Protein AF-Q9CU12-F1 (afdb_monomer)

Radius of gyration: 12.89 Å; Cα contacts (8 Å, |Δi|>4): 28; chains: 1; bounding box: 31×19×36 Å

Organism: Mus musculus (NCBI:txid10090)

InterPro domains:
  IPR001356 Homeodomain [PF00046] (1-52)
  IPR001356 Homeodomain [PS50071] (1-53)
  IPR001356 Homeodomain [SM00389] (1-57)
  IPR001356 Homeodomain [cd00086] (1-54)
  IPR009057 Homedomain-like superfamily [SSF46689] (1-61)

Solvent-accessible surface area (backbone atoms only — not comparable to full-atom values): 4525 Å² total; per-residue (Å²): 137,83,52,75,68,55,49,52,53,52,50,53,48,39,74,78,41,78,75,68,51,73,67,56,38,44,54,49,14,60,76,70,74,49,54,44,64,60,49,51,50,48,52,52,52,51,50,49,44,57,74,74,34,98,77,64,94,60,79,75,74,63,75,80,81,77,84,77,88,78,134

Nearest PDB structures (foldseek):
  8pnc-assembly3_H  TM=9.535E-01  e=1.249E-03  Homo sapiens
  8pmc-assembly3_E  TM=9.567E-01  e=1.848E-03  Homo sapiens
  1p7i-assembly2_B  TM=9.477E-01  e=1.622E-03  Drosophila melanogaster
  9ant-assembly1_A  TM=9.590E-01  e=2.733E-03  Drosophila melanogaster
  5wc9-assembly2_E  TM=9.731E-01  e=1.491E-02  Homo sapiens

Sequence (71 aa):
RFTHSQLRDLERLFQENRFPSLRVRRDLARWMGVDESDVQEWFKMRRALFRRHSRLMMFCELPPITENNSP

Structure (mmCIF, N/CA/C/O backbone):
data_AF-Q9CU12-F1
#
_entry.id   AF-Q9CU12-F1
#
loop_
_atom_site.group_PDB
_atom_site.id
_atom_site.type_symbol
_atom_site.label_atom_id
_atom_site.label_alt_id
_atom_site.label_comp_id
_atom_site.label_asym_id
_atom_site.label_entity_id
_atom_site.label_seq_id
_atom_site.pdbx_PDB_ins_code
_atom_site.Cartn_x
_atom_site.Cartn_y
_atom_site.Cartn_z
_atom_site.occupancy
_atom_site.B_iso_or_equiv
_atom_site.auth_seq_id
_atom_site.auth_comp_id
_atom_site.auth_asym_id
_atom_site.auth_atom_id
_atom_site.pdbx_PDB_model_num
ATOM 1 N N . ARG A 1 1 ? -2.053 4.633 8.648 1.00 64.31 1 ARG A N 1
ATOM 2 C CA . ARG A 1 1 ? -0.750 4.059 9.115 1.00 64.31 1 ARG A CA 1
ATOM 3 C C . ARG A 1 1 ? -0.968 2.590 9.474 1.00 64.31 1 ARG A C 1
ATOM 5 O O . ARG A 1 1 ? -1.906 2.317 10.208 1.00 64.31 1 ARG A O 1
ATOM 12 N N . PHE A 1 2 ? -0.153 1.670 8.956 1.00 78.50 2 PHE A N 1
ATOM 13 C CA . PHE A 1 2 ? -0.371 0.224 9.110 1.00 78.50 2 PHE A CA 1
ATOM 14 C C . PHE A 1 2 ? 0.270 -0.354 10.374 1.00 78.50 2 PHE A C 1
ATOM 16 O O . PHE A 1 2 ? 1.355 0.071 10.770 1.00 78.50 2 PHE A O 1
ATOM 23 N N . THR A 1 3 ? -0.364 -1.366 10.960 1.00 83.88 3 THR A N 1
ATOM 24 C CA . THR A 1 3 ? 0.219 -2.191 12.027 1.00 83.88 3 THR A CA 1
ATOM 25 C C . THR A 1 3 ? 1.144 -3.270 11.457 1.00 83.88 3 THR A C 1
ATOM 27 O O . THR A 1 3 ? 1.107 -3.592 10.268 1.00 83.88 3 THR A O 1
ATOM 30 N N . HIS A 1 4 ? 1.976 -3.878 12.307 1.00 79.88 4 HIS A N 1
ATOM 31 C CA . HIS A 1 4 ? 2.894 -4.936 11.872 1.00 79.88 4 HIS A CA 1
ATOM 32 C C . HIS A 1 4 ? 2.160 -6.166 11.304 1.00 79.88 4 HIS A C 1
ATOM 34 O O . HIS A 1 4 ? 2.603 -6.754 10.319 1.00 79.88 4 HIS A O 1
ATOM 40 N N . SER A 1 5 ? 1.009 -6.531 11.879 1.00 82.50 5 SER A N 1
ATOM 41 C CA . SER A 1 5 ? 0.157 -7.604 11.354 1.00 82.50 5 SER A CA 1
ATOM 42 C C . SER A 1 5 ? -0.394 -7.258 9.969 1.00 82.50 5 SER A C 1
ATOM 44 O O . SER A 1 5 ? -0.244 -8.053 9.046 1.00 82.50 5 SER A O 1
ATOM 46 N N . GLN A 1 6 ? -0.915 -6.040 9.793 1.00 85.25 6 GLN A N 1
ATOM 47 C CA . GLN A 1 6 ? -1.429 -5.557 8.506 1.00 85.25 6 GLN A CA 1
ATOM 48 C C . GLN A 1 6 ? -0.347 -5.525 7.423 1.00 85.25 6 GLN A C 1
ATOM 50 O O . GLN A 1 6 ? -0.594 -5.929 6.290 1.00 85.25 6 GLN A O 1
ATOM 55 N N . LEU A 1 7 ? 0.872 -5.101 7.768 1.00 86.06 7 LEU A N 1
ATOM 56 C CA . LEU A 1 7 ? 2.015 -5.127 6.854 1.00 86.06 7 LEU A CA 1
ATOM 57 C C . LEU A 1 7 ? 2.381 -6.549 6.427 1.00 86.06 7 LEU A C 1
ATOM 59 O O . LEU A 1 7 ? 2.684 -6.772 5.257 1.00 86.06 7 LEU A O 1
ATOM 63 N N . ARG A 1 8 ? 2.319 -7.520 7.344 1.00 86.19 8 ARG A N 1
ATOM 64 C CA . ARG A 1 8 ? 2.562 -8.931 7.018 1.00 86.19 8 ARG A CA 1
ATOM 65 C C . ARG A 1 8 ? 1.519 -9.471 6.040 1.00 86.19 8 ARG A C 1
ATOM 67 O O . ARG A 1 8 ? 1.869 -10.218 5.129 1.00 86.19 8 ARG A O 1
ATOM 74 N N . ASP A 1 9 ? 0.259 -9.090 6.210 1.00 86.00 9 ASP A N 1
ATOM 75 C CA . ASP A 1 9 ? -0.817 -9.521 5.315 1.00 86.00 9 ASP A CA 1
ATOM 76 C C . ASP A 1 9 ? -0.748 -8.816 3.949 1.00 86.00 9 ASP A C 1
ATOM 78 O O . ASP A 1 9 ? -0.921 -9.467 2.918 1.00 86.00 9 ASP A O 1
ATOM 82 N N . LEU A 1 10 ? -0.371 -7.531 3.913 1.00 87.00 10 LEU A N 1
ATOM 83 C CA . LEU A 1 10 ? -0.033 -6.808 2.679 1.00 87.00 10 LEU A CA 1
ATOM 84 C C . LEU A 1 10 ? 1.120 -7.475 1.918 1.00 87.00 10 LEU A C 1
ATOM 86 O O . LEU A 1 10 ? 1.061 -7.612 0.698 1.00 87.00 10 LEU A O 1
ATOM 90 N N . GLU A 1 11 ? 2.157 -7.915 2.630 1.00 87.81 11 GLU A N 1
ATOM 91 C CA . GLU A 1 11 ? 3.310 -8.610 2.056 1.00 87.81 11 GLU A CA 1
ATOM 92 C C . GLU A 1 11 ? 2.923 -9.959 1.444 1.00 87.81 11 GLU A C 1
ATOM 94 O O . GLU A 1 11 ? 3.317 -10.254 0.316 1.00 87.81 11 GLU A O 1
ATOM 99 N N . ARG A 1 12 ? 2.107 -10.757 2.145 1.00 87.44 12 ARG A N 1
ATOM 100 C CA . ARG A 1 12 ? 1.568 -12.019 1.610 1.00 87.44 12 ARG A CA 1
ATOM 101 C C . ARG A 1 12 ? 0.784 -11.779 0.326 1.00 87.44 12 ARG A C 1
ATOM 103 O O . ARG A 1 12 ? 1.073 -12.398 -0.696 1.00 87.44 12 ARG A O 1
ATOM 110 N N . LEU A 1 13 ? -0.136 -10.814 0.352 1.00 88.00 13 LEU A N 1
ATOM 111 C CA . LEU A 1 13 ? -0.932 -10.474 -0.823 1.00 88.00 13 LEU A CA 1
ATOM 112 C C . LEU A 1 13 ? -0.064 -9.928 -1.962 1.00 88.00 13 LEU A C 1
ATOM 114 O O . LEU A 1 13 ? -0.352 -10.189 -3.122 1.00 88.00 13 LEU A O 1
ATOM 118 N N . PHE A 1 14 ? 1.021 -9.211 -1.663 1.00 87.25 14 PHE A N 1
ATOM 119 C CA . PHE A 1 14 ? 1.978 -8.743 -2.667 1.00 87.25 14 PHE A CA 1
ATOM 120 C C . PHE A 1 14 ? 2.742 -9.888 -3.346 1.00 87.25 14 PHE A C 1
ATOM 122 O O . PHE A 1 14 ? 3.028 -9.796 -4.543 1.00 87.25 14 PHE A O 1
ATOM 129 N N . GLN A 1 15 ? 3.068 -10.961 -2.619 1.00 85.88 15 GLN A N 1
ATOM 130 C CA . GLN A 1 15 ? 3.720 -12.142 -3.196 1.00 85.88 15 GLN A CA 1
ATOM 131 C C . GLN A 1 15 ? 2.802 -12.877 -4.180 1.00 85.88 15 GLN A C 1
ATOM 133 O O . GLN A 1 15 ? 3.264 -13.267 -5.257 1.00 85.88 15 GLN A O 1
ATOM 138 N N . GLU A 1 16 ? 1.517 -12.995 -3.840 1.00 86.31 16 GLU A N 1
ATOM 139 C CA . GLU A 1 16 ? 0.486 -13.603 -4.688 1.00 86.31 16 GLU A CA 1
ATOM 140 C C . GLU A 1 16 ? 0.085 -12.687 -5.854 1.00 86.31 16 GLU A C 1
ATOM 142 O O . GLU A 1 16 ? 0.007 -13.118 -7.003 1.00 86.31 16 GLU A O 1
ATOM 147 N N . ASN A 1 17 ? -0.124 -11.399 -5.581 1.00 86.31 17 ASN A N 1
ATOM 148 C CA . ASN A 1 17 ? -0.582 -10.413 -6.547 1.00 86.31 17 ASN A CA 1
ATOM 149 C C . ASN A 1 17 ? 0.094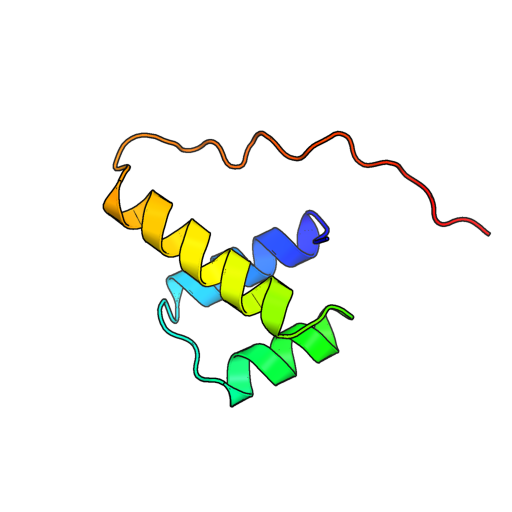 -9.041 -6.358 1.00 86.31 17 ASN A C 1
ATOM 151 O O . ASN A 1 17 ? -0.328 -8.192 -5.572 1.00 86.31 17 ASN A O 1
ATOM 155 N N . ARG A 1 18 ? 1.118 -8.772 -7.177 1.00 84.50 18 ARG A N 1
ATOM 156 C CA . ARG A 1 18 ? 1.907 -7.518 -7.161 1.00 84.50 18 ARG A CA 1
ATOM 157 C C . ARG A 1 18 ? 1.140 -6.292 -7.686 1.00 84.50 18 ARG A C 1
ATOM 159 O O . ARG A 1 18 ? 1.564 -5.146 -7.477 1.00 84.50 18 ARG A O 1
ATOM 166 N N . PHE A 1 19 ? 0.026 -6.523 -8.382 1.00 86.88 19 PHE A N 1
ATOM 167 C CA . PHE A 1 19 ? -0.818 -5.496 -8.995 1.00 86.88 19 PHE A CA 1
ATOM 168 C C . PHE A 1 19 ? -2.294 -5.728 -8.635 1.00 86.88 19 PHE A C 1
ATOM 170 O O . PHE A 1 19 ? -3.104 -6.055 -9.505 1.00 86.88 19 PHE A O 1
ATOM 177 N N . PRO A 1 20 ? -2.673 -5.556 -7.355 1.00 88.06 20 PRO A N 1
ATOM 178 C CA . PRO A 1 20 ? -4.059 -5.715 -6.944 1.00 88.06 20 PRO A CA 1
ATOM 179 C C . PRO A 1 20 ? -4.952 -4.666 -7.616 1.00 88.06 20 PRO A C 1
ATOM 181 O O . PRO A 1 20 ? -4.604 -3.483 -7.717 1.00 88.06 20 PRO A O 1
ATOM 184 N N . SER A 1 21 ? -6.128 -5.103 -8.066 1.00 91.81 21 SER A N 1
ATOM 185 C CA . SER A 1 21 ? -7.131 -4.220 -8.664 1.00 91.81 21 SER A CA 1
ATOM 186 C C . SER A 1 21 ? -7.711 -3.253 -7.624 1.00 91.81 21 SER A C 1
ATOM 188 O O . SER A 1 21 ? -7.562 -3.446 -6.416 1.00 91.81 21 SER A O 1
ATOM 190 N N . LEU A 1 22 ? -8.400 -2.200 -8.081 1.00 88.56 22 LEU A N 1
ATOM 191 C CA . LEU A 1 22 ? -9.060 -1.234 -7.190 1.00 88.56 22 LEU A CA 1
ATOM 192 C C . LEU A 1 22 ? -10.013 -1.917 -6.198 1.00 88.56 22 LEU A C 1
ATOM 194 O O . LEU A 1 22 ? -10.035 -1.565 -5.025 1.00 88.56 22 LEU A O 1
ATOM 198 N N . ARG A 1 23 ? -10.769 -2.921 -6.655 1.00 91.50 23 ARG A N 1
ATOM 199 C CA . ARG A 1 23 ? -11.691 -3.676 -5.800 1.00 91.50 23 ARG A CA 1
ATOM 200 C C . ARG A 1 23 ? -10.950 -4.385 -4.665 1.00 91.50 23 ARG A C 1
ATOM 202 O O . ARG A 1 23 ? -11.307 -4.197 -3.511 1.00 91.50 23 ARG A O 1
ATOM 209 N N . VAL A 1 24 ? -9.872 -5.102 -4.987 1.00 89.69 24 VAL A N 1
ATOM 210 C CA . VAL A 1 24 ? -9.058 -5.820 -3.991 1.00 89.69 24 VAL A CA 1
ATOM 211 C C . VAL A 1 24 ? -8.438 -4.850 -2.984 1.00 89.69 24 VAL A C 1
ATOM 213 O O . VAL A 1 24 ? -8.474 -5.114 -1.788 1.00 89.69 24 VAL A O 1
ATOM 216 N N . ARG A 1 25 ? -7.925 -3.699 -3.441 1.00 90.94 25 ARG A N 1
ATOM 217 C CA . ARG A 1 25 ? -7.384 -2.666 -2.541 1.00 90.94 25 ARG A CA 1
ATOM 218 C C . ARG A 1 25 ? -8.444 -2.108 -1.593 1.00 90.94 25 ARG A C 1
ATOM 220 O O . ARG A 1 25 ? -8.161 -1.963 -0.411 1.00 90.94 25 ARG A O 1
ATOM 227 N N . ARG A 1 26 ? -9.664 -1.850 -2.079 1.00 92.19 26 ARG A N 1
ATOM 228 C CA . ARG A 1 26 ? -10.783 -1.369 -1.248 1.00 92.19 26 ARG A CA 1
ATOM 229 C C . ARG A 1 26 ? -11.237 -2.394 -0.217 1.00 92.19 26 ARG A C 1
ATOM 231 O O . ARG A 1 26 ? -11.510 -2.018 0.920 1.00 92.19 26 ARG A O 1
ATOM 238 N N . ASP A 1 27 ? -11.324 -3.661 -0.605 1.00 91.31 27 ASP A N 1
ATOM 239 C CA . ASP A 1 27 ? -11.713 -4.738 0.308 1.00 91.31 27 ASP A CA 1
ATOM 240 C C . ASP A 1 27 ? -10.652 -4.918 1.405 1.00 91.31 27 ASP A C 1
ATOM 242 O O . ASP A 1 27 ? -10.986 -5.028 2.584 1.00 91.31 27 ASP A O 1
ATOM 246 N N . LEU A 1 28 ? -9.370 -4.826 1.037 1.00 89.12 28 LEU A N 1
ATOM 247 C CA . LEU A 1 28 ? -8.251 -4.875 1.976 1.00 89.12 28 LEU A CA 1
ATOM 248 C C . LEU A 1 28 ? -8.231 -3.669 2.923 1.00 89.12 28 LEU A C 1
ATOM 250 O O . LEU A 1 28 ? -8.050 -3.829 4.126 1.00 89.12 28 LEU A O 1
ATOM 254 N N . ALA A 1 29 ? -8.466 -2.471 2.389 1.00 90.25 29 ALA A N 1
ATOM 255 C CA . ALA A 1 29 ? -8.543 -1.237 3.160 1.00 90.25 29 ALA A CA 1
ATOM 256 C C . ALA A 1 29 ? -9.668 -1.303 4.205 1.00 90.25 29 ALA A C 1
ATOM 258 O O . ALA A 1 29 ? -9.442 -1.024 5.380 1.00 90.25 29 ALA A O 1
ATOM 259 N N . ARG A 1 30 ? -10.852 -1.796 3.810 1.00 90.94 30 ARG A N 1
ATOM 260 C CA . ARG A 1 30 ? -11.972 -2.052 4.729 1.00 90.94 30 ARG A CA 1
ATOM 261 C C . ARG A 1 30 ? -11.626 -3.076 5.802 1.00 90.94 30 ARG A C 1
ATOM 263 O O . ARG A 1 30 ? -11.947 -2.851 6.962 1.00 90.94 30 ARG A O 1
ATOM 270 N N . TRP A 1 31 ? -10.981 -4.178 5.426 1.00 88.56 31 TRP A N 1
ATOM 271 C CA . TRP A 1 31 ? -10.594 -5.226 6.371 1.00 88.56 31 TRP A CA 1
ATOM 272 C C . TRP A 1 31 ? -9.555 -4.741 7.394 1.00 88.56 31 TRP A C 1
ATOM 274 O O . TRP A 1 31 ? -9.624 -5.099 8.565 1.00 88.56 31 TRP A O 1
ATOM 284 N N . MET A 1 32 ? -8.625 -3.882 6.970 1.00 86.62 32 MET A N 1
ATOM 285 C CA . MET A 1 32 ? -7.591 -3.301 7.833 1.00 86.62 32 MET A CA 1
ATOM 286 C C . MET A 1 32 ? -8.039 -2.013 8.546 1.00 86.62 32 MET A C 1
ATOM 288 O O . MET A 1 32 ? -7.305 -1.511 9.394 1.00 86.62 32 MET A O 1
ATOM 292 N N . GLY A 1 33 ? -9.212 -1.462 8.222 1.00 88.31 33 GLY A N 1
ATOM 293 C CA . GLY A 1 33 ? -9.679 -0.187 8.773 1.00 88.31 33 GLY A CA 1
ATOM 294 C C . GLY A 1 33 ? -8.826 1.015 8.349 1.00 88.31 33 GLY A C 1
ATOM 295 O O . GLY A 1 33 ? -8.651 1.950 9.125 1.00 88.31 33 GLY A O 1
ATOM 296 N N . VAL A 1 34 ? -8.262 0.981 7.142 1.00 87.38 34 VAL A N 1
ATOM 297 C CA . VAL A 1 34 ? -7.434 2.055 6.565 1.00 87.38 34 VAL A CA 1
ATOM 298 C C . VAL A 1 34 ? -8.068 2.595 5.285 1.00 87.38 34 VAL A C 1
ATOM 300 O O . VAL A 1 34 ? -9.035 2.029 4.775 1.00 87.38 34 VAL A O 1
ATOM 303 N N . ASP A 1 35 ? -7.508 3.674 4.739 1.00 89.88 35 ASP A N 1
ATOM 304 C CA . ASP A 1 35 ? -7.943 4.193 3.445 1.00 89.88 35 ASP A CA 1
ATOM 305 C C . ASP A 1 35 ? -7.357 3.388 2.271 1.00 89.88 35 ASP A C 1
ATOM 307 O O . ASP A 1 35 ? -6.276 2.800 2.346 1.00 89.88 35 ASP A O 1
ATOM 311 N N . GLU A 1 36 ? -8.066 3.379 1.144 1.00 90.62 36 GLU A N 1
ATOM 312 C CA . GLU A 1 36 ? -7.588 2.752 -0.092 1.00 90.62 36 GLU A 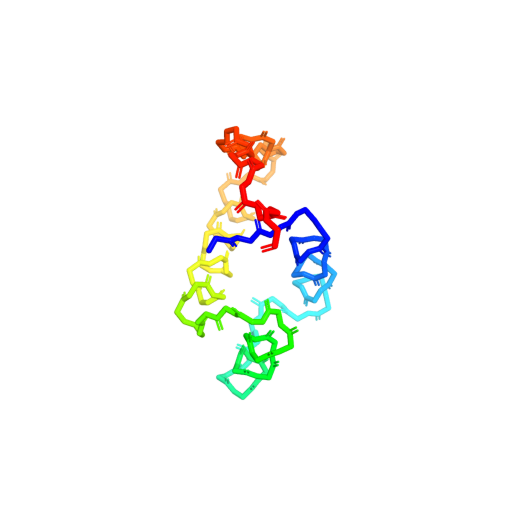CA 1
ATOM 313 C C . GLU A 1 36 ? -6.294 3.406 -0.596 1.00 90.62 36 GLU A C 1
ATOM 315 O O . GLU A 1 36 ? -5.407 2.714 -1.102 1.00 90.62 36 GLU A O 1
ATOM 320 N N . SER A 1 37 ? -6.153 4.716 -0.389 1.00 88.31 37 SER A N 1
ATOM 321 C CA . SER A 1 37 ? -4.973 5.496 -0.762 1.00 88.31 37 SER A CA 1
ATOM 322 C C . SER A 1 37 ? -3.725 5.023 -0.014 1.00 88.31 37 SER A C 1
ATOM 32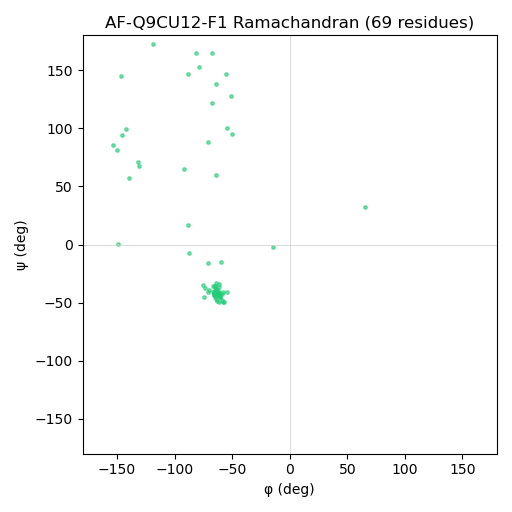4 O O . SER A 1 37 ? -2.678 4.844 -0.639 1.00 88.31 37 SER A O 1
ATOM 326 N N . ASP A 1 38 ? -3.846 4.714 1.283 1.00 87.19 38 ASP A N 1
ATOM 327 C CA . ASP A 1 38 ? -2.751 4.161 2.094 1.00 87.19 38 ASP A CA 1
ATOM 328 C C . ASP A 1 38 ? -2.282 2.814 1.516 1.00 87.19 38 ASP A C 1
ATOM 330 O O . ASP A 1 38 ? -1.082 2.553 1.384 1.00 87.19 38 ASP A O 1
ATOM 334 N N . VAL A 1 39 ? -3.228 1.950 1.121 1.00 88.44 39 VAL A N 1
ATOM 335 C CA . VAL A 1 39 ? -2.924 0.653 0.490 1.00 88.44 39 VAL A CA 1
ATOM 336 C C . VAL A 1 39 ? -2.263 0.880 -0.871 1.00 88.44 39 VAL A C 1
ATOM 338 O O . VAL A 1 39 ? -1.256 0.249 -1.195 1.00 88.44 39 VAL A O 1
ATOM 341 N N . GLN A 1 40 ? -2.771 1.816 -1.672 1.00 89.31 40 GLN A N 1
ATOM 342 C CA . GLN A 1 40 ? -2.185 2.166 -2.963 1.00 89.31 40 GLN A CA 1
ATOM 343 C C . GLN A 1 40 ? -0.734 2.638 -2.839 1.00 89.31 40 GLN A C 1
ATOM 345 O O . GLN A 1 40 ? 0.124 2.194 -3.615 1.00 89.31 40 GLN A O 1
ATOM 350 N N . GLU A 1 41 ? -0.463 3.548 -1.908 1.00 87.81 41 GLU A N 1
ATOM 351 C CA . GLU A 1 41 ? 0.875 4.070 -1.644 1.00 87.81 41 GLU A CA 1
ATOM 352 C C . GLU A 1 41 ? 1.809 2.977 -1.148 1.00 87.81 41 GLU A C 1
ATOM 354 O O . GLU A 1 41 ? 2.925 2.857 -1.665 1.00 87.81 41 GLU A O 1
ATOM 359 N N . TRP A 1 42 ? 1.331 2.104 -0.258 1.00 89.50 42 TRP A N 1
ATOM 360 C CA . TRP A 1 42 ? 2.098 0.948 0.185 1.00 89.50 42 TRP A CA 1
ATOM 361 C C . TRP A 1 42 ? 2.509 0.063 -0.997 1.00 89.50 42 TRP A C 1
ATOM 363 O O . TRP A 1 42 ? 3.69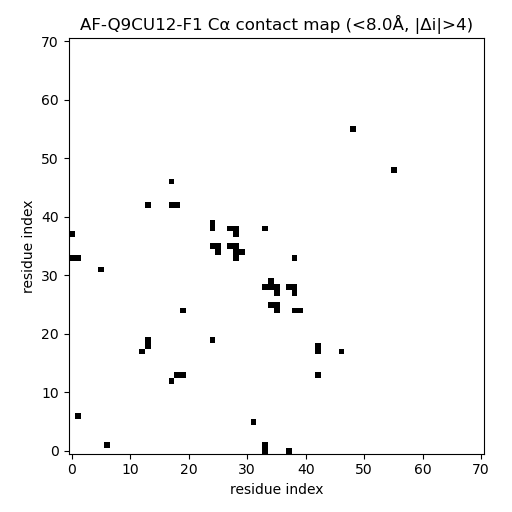5 -0.212 -1.179 1.00 89.50 42 TRP A O 1
ATOM 373 N N . PHE A 1 43 ? 1.576 -0.306 -1.883 1.00 88.56 43 PHE A N 1
ATOM 374 C CA . PHE A 1 43 ? 1.890 -1.116 -3.067 1.00 88.56 43 PHE A CA 1
ATOM 375 C C . PHE A 1 43 ? 2.814 -0.383 -4.054 1.00 88.56 43 PHE A C 1
ATOM 377 O O . PHE A 1 43 ? 3.674 -1.009 -4.680 1.00 88.56 43 PHE A O 1
ATOM 384 N N . LYS A 1 44 ? 2.684 0.942 -4.213 1.00 88.19 44 LYS A N 1
ATOM 385 C CA . LYS A 1 44 ? 3.609 1.748 -5.032 1.00 88.19 44 LYS A CA 1
ATOM 386 C C . LYS A 1 44 ? 5.024 1.707 -4.463 1.00 88.19 44 LYS A C 1
ATOM 388 O O . LYS A 1 44 ? 5.965 1.440 -5.215 1.00 88.19 44 LYS A O 1
ATOM 393 N N . MET A 1 45 ? 5.162 1.932 -3.162 1.00 85.81 45 MET A N 1
ATOM 394 C CA . MET A 1 45 ? 6.445 1.970 -2.477 1.00 85.81 45 MET A CA 1
ATOM 395 C C . MET A 1 45 ? 7.086 0.579 -2.402 1.00 85.81 45 MET A C 1
ATOM 397 O O . MET A 1 45 ? 8.276 0.435 -2.685 1.00 85.81 45 MET A O 1
ATOM 401 N N . ARG A 1 46 ? 6.286 -0.470 -2.170 1.00 86.19 46 ARG A N 1
ATOM 402 C CA . ARG A 1 46 ? 6.726 -1.869 -2.216 1.00 86.19 46 ARG A CA 1
ATOM 403 C C . ARG A 1 46 ? 7.249 -2.257 -3.596 1.00 86.19 46 ARG A C 1
ATOM 405 O O . ARG A 1 46 ? 8.337 -2.816 -3.698 1.00 86.19 46 ARG A O 1
ATOM 412 N N . ARG A 1 47 ? 6.548 -1.887 -4.676 1.00 87.56 47 ARG A N 1
ATOM 413 C CA . ARG A 1 47 ? 7.048 -2.084 -6.051 1.00 87.56 47 ARG A CA 1
ATOM 414 C C . ARG A 1 47 ? 8.311 -1.276 -6.335 1.00 87.56 47 ARG A C 1
ATOM 416 O O . ARG A 1 47 ? 9.186 -1.764 -7.044 1.00 87.56 47 ARG A O 1
ATOM 423 N N . ALA A 1 48 ? 8.408 -0.048 -5.826 1.00 84.19 48 ALA A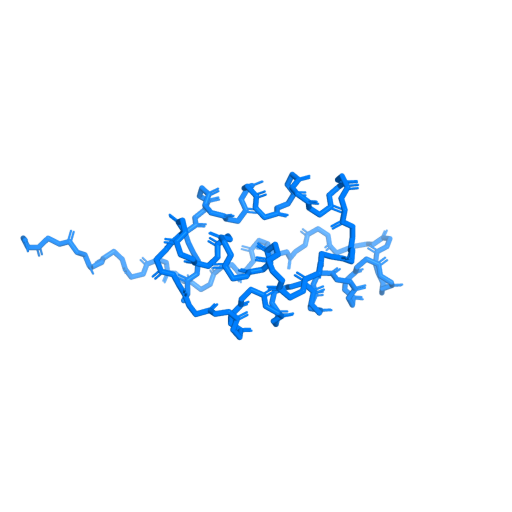 N 1
ATOM 424 C CA . ALA A 1 48 ? 9.598 0.778 -5.995 1.00 84.19 48 ALA A CA 1
ATOM 425 C C . ALA A 1 48 ? 10.817 0.137 -5.322 1.00 84.19 48 ALA A C 1
ATOM 427 O O . ALA A 1 48 ? 11.866 0.057 -5.953 1.00 84.19 48 ALA A O 1
ATOM 428 N N . LEU A 1 49 ? 10.667 -0.400 -4.106 1.00 79.19 49 LEU A N 1
ATOM 429 C CA . LEU A 1 49 ? 11.717 -1.183 -3.454 1.00 79.19 49 LEU A CA 1
ATOM 430 C C . LEU A 1 49 ? 12.031 -2.478 -4.196 1.00 79.19 49 LEU A C 1
ATOM 432 O O . LEU A 1 49 ? 13.203 -2.760 -4.400 1.00 79.19 49 LEU A O 1
ATOM 436 N N . PHE A 1 50 ? 11.021 -3.223 -4.652 1.00 80.50 50 PHE A N 1
ATOM 437 C CA . PHE A 1 50 ? 11.233 -4.452 -5.422 1.00 80.50 50 PHE A CA 1
ATOM 438 C C . PHE A 1 50 ? 12.052 -4.194 -6.695 1.00 80.50 50 PHE A C 1
ATOM 440 O O . PHE A 1 50 ? 12.960 -4.955 -7.012 1.00 80.50 50 PHE A O 1
ATOM 447 N N . ARG A 1 51 ? 11.781 -3.082 -7.396 1.00 78.38 51 ARG A N 1
ATOM 448 C CA . ARG A 1 51 ? 12.568 -2.655 -8.565 1.00 78.38 51 ARG A CA 1
ATOM 449 C C . ARG A 1 51 ? 13.957 -2.142 -8.197 1.00 78.38 51 ARG A C 1
ATOM 451 O O . ARG A 1 51 ? 14.910 -2.400 -8.919 1.00 78.38 51 ARG A O 1
ATOM 458 N N . ARG A 1 52 ? 14.064 -1.366 -7.115 1.00 69.19 52 ARG A N 1
ATOM 459 C CA . ARG A 1 52 ? 15.306 -0.696 -6.707 1.00 69.19 52 ARG A CA 1
ATOM 460 C C . ARG A 1 52 ? 16.288 -1.691 -6.082 1.00 69.19 52 ARG A C 1
ATOM 462 O O . ARG A 1 52 ? 17.487 -1.548 -6.272 1.00 69.19 52 ARG A O 1
ATOM 469 N N . HIS A 1 53 ? 15.800 -2.690 -5.354 1.00 55.03 53 HIS A N 1
ATOM 470 C CA . HIS A 1 53 ? 16.576 -3.471 -4.400 1.00 55.03 53 HIS A CA 1
ATOM 471 C C . HIS A 1 53 ? 16.093 -4.938 -4.366 1.00 55.03 53 HIS A C 1
ATOM 473 O O . HIS A 1 53 ? 15.180 -5.299 -3.639 1.00 55.03 53 HIS A O 1
ATOM 479 N N . SER A 1 54 ? 16.711 -5.828 -5.134 1.00 51.44 54 SER A N 1
ATOM 480 C CA . SER A 1 54 ? 17.863 -6.668 -4.750 1.00 51.44 54 SER A CA 1
ATOM 481 C C . SER A 1 54 ? 18.711 -6.370 -3.485 1.00 51.44 54 SER A C 1
ATOM 483 O O . SER A 1 54 ? 19.614 -7.160 -3.239 1.00 51.44 54 SER A O 1
ATOM 485 N N . ARG A 1 55 ? 18.506 -5.318 -2.658 1.00 49.66 55 ARG A N 1
ATOM 486 C CA . ARG A 1 55 ? 19.416 -5.001 -1.517 1.00 49.66 55 ARG A CA 1
ATOM 487 C C . ARG A 1 55 ? 18.822 -4.323 -0.238 1.00 49.66 55 ARG A C 1
ATOM 489 O O . ARG A 1 55 ? 19.591 -3.925 0.619 1.00 49.66 55 ARG A O 1
ATOM 496 N N . LEU A 1 56 ? 17.514 -4.017 -0.098 1.00 44.12 56 LEU A N 1
ATOM 497 C CA . LEU A 1 56 ? 16.958 -3.106 0.966 1.00 44.12 56 LEU A CA 1
ATOM 498 C C . LEU A 1 56 ? 15.783 -3.865 1.540 1.00 44.12 56 LEU A C 1
ATOM 500 O O . LEU A 1 56 ? 14.615 -3.531 1.350 1.00 44.12 56 LEU A O 1
ATOM 504 N 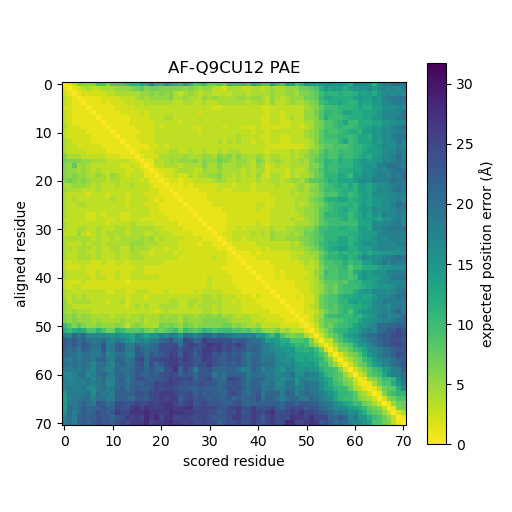N . MET A 1 57 ? 16.126 -4.916 2.262 1.00 46.16 57 MET A N 1
ATOM 505 C CA . MET A 1 57 ? 15.311 -5.385 3.367 1.00 46.16 57 MET A CA 1
ATOM 506 C C . MET A 1 57 ? 15.266 -4.304 4.465 1.00 46.16 57 MET A C 1
ATOM 508 O O . MET A 1 57 ? 15.741 -4.514 5.569 1.00 46.16 57 MET A O 1
ATOM 512 N N . MET A 1 58 ? 14.767 -3.106 4.157 1.00 48.34 58 MET A N 1
ATOM 513 C CA . MET A 1 58 ? 14.654 -1.999 5.111 1.00 48.34 58 MET A CA 1
ATOM 514 C C . MET A 1 58 ? 13.328 -1.264 4.907 1.00 48.34 58 MET A C 1
ATOM 516 O O . MET A 1 58 ? 13.279 -0.062 4.69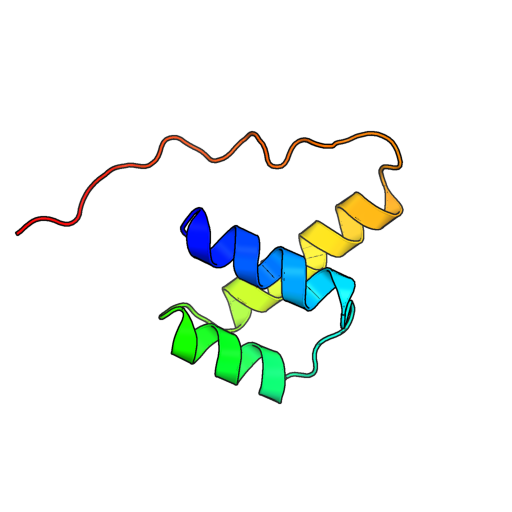3 1.00 48.34 58 MET A O 1
ATOM 520 N N . PHE A 1 59 ? 12.229 -2.010 5.015 1.00 47.69 59 PHE A N 1
ATOM 521 C CA . PHE A 1 59 ? 11.059 -1.473 5.722 1.00 47.69 59 PHE A CA 1
ATOM 522 C C . PHE A 1 59 ? 11.120 -1.785 7.229 1.00 47.69 59 PHE A C 1
ATOM 524 O O . PHE A 1 59 ? 10.127 -1.642 7.931 1.00 47.69 59 PHE A O 1
ATOM 531 N N . CYS A 1 60 ? 12.307 -2.153 7.737 1.00 48.81 60 CYS A N 1
ATOM 532 C CA . CYS A 1 60 ? 12.628 -2.140 9.165 1.00 48.81 60 CYS A CA 1
ATOM 533 C C . CYS A 1 60 ? 12.507 -0.747 9.803 1.00 48.81 60 CYS A C 1
ATOM 535 O O . CYS A 1 60 ? 12.438 -0.664 11.021 1.00 48.81 60 CYS A O 1
ATOM 537 N N . GLU A 1 61 ? 12.435 0.339 9.031 1.00 41.53 61 GLU A N 1
ATOM 538 C CA . GLU A 1 61 ? 12.214 1.678 9.586 1.00 41.53 61 GLU A CA 1
ATOM 539 C C . GLU A 1 61 ? 10.719 2.008 9.622 1.00 41.53 61 GLU A C 1
ATOM 541 O O . GLU A 1 61 ? 10.209 2.892 8.934 1.00 41.53 61 GLU A O 1
ATOM 546 N N . LEU A 1 62 ? 9.994 1.248 10.441 1.00 48.84 62 LEU A N 1
ATOM 547 C CA . LEU A 1 62 ? 8.755 1.742 11.019 1.00 48.84 62 LEU A CA 1
ATOM 548 C C . LEU A 1 62 ? 9.133 2.870 11.997 1.00 48.84 62 LEU A C 1
ATOM 550 O O . LEU A 1 62 ? 9.901 2.613 12.924 1.00 48.84 62 LEU A O 1
ATOM 554 N N . PRO A 1 63 ? 8.627 4.107 11.832 1.00 50.44 63 PRO A N 1
ATOM 555 C CA . PRO A 1 63 ? 8.713 5.109 12.890 1.00 50.44 63 PRO A CA 1
ATOM 556 C C . PRO A 1 63 ? 8.084 4.531 14.166 1.00 50.44 63 PRO A C 1
ATOM 558 O O . PRO A 1 63 ? 7.147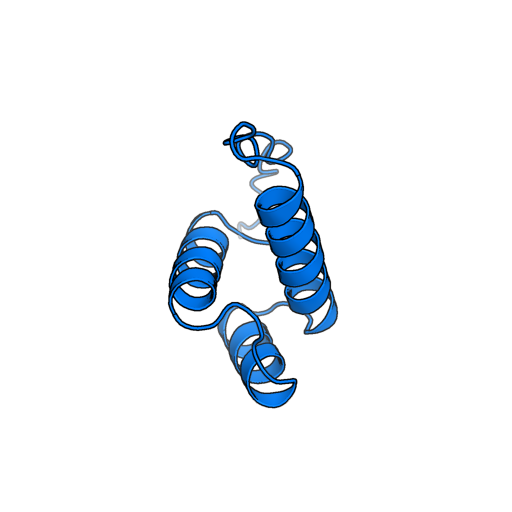 3.731 14.051 1.00 50.44 63 PRO A O 1
ATOM 561 N N . PRO A 1 64 ? 8.599 4.900 15.356 1.00 44.50 64 PRO A N 1
ATOM 562 C CA . PRO A 1 64 ? 8.243 4.260 16.612 1.00 44.50 64 PRO A CA 1
ATOM 563 C C . PRO A 1 64 ? 6.730 4.217 16.730 1.00 44.50 64 PRO A C 1
ATOM 565 O O . PRO A 1 64 ? 6.042 5.218 16.517 1.00 44.50 64 PRO A O 1
ATOM 568 N N . ILE A 1 65 ? 6.237 3.011 16.988 1.00 55.88 65 ILE A N 1
ATOM 569 C CA . ILE A 1 65 ? 4.845 2.735 17.290 1.00 55.88 65 ILE A CA 1
ATOM 570 C C . ILE A 1 65 ? 4.513 3.650 18.466 1.00 55.88 65 ILE A C 1
ATOM 572 O O . ILE A 1 65 ? 4.907 3.376 19.595 1.00 55.88 65 ILE A O 1
ATOM 576 N N . THR A 1 66 ? 3.850 4.777 18.207 1.00 51.19 66 THR A N 1
ATOM 577 C CA . THR A 1 66 ? 3.142 5.485 19.265 1.00 51.19 66 THR A CA 1
ATOM 578 C C . THR A 1 66 ? 1.962 4.594 19.576 1.00 51.19 66 THR A C 1
ATOM 580 O O . THR A 1 66 ? 0.922 4.651 18.919 1.00 51.19 66 THR A O 1
ATOM 583 N N . GLU A 1 67 ? 2.225 3.672 20.494 1.00 46.38 67 GLU A N 1
A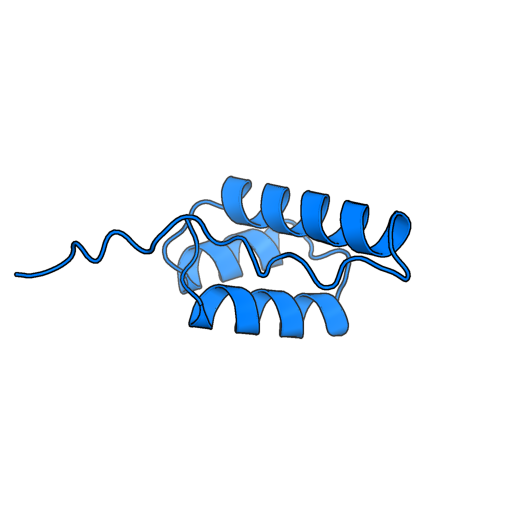TOM 584 C CA . GLU A 1 67 ? 1.248 2.939 21.261 1.00 46.38 67 GLU A CA 1
ATOM 585 C C . GLU A 1 67 ? 0.288 3.978 21.841 1.00 46.38 67 GLU A C 1
ATOM 587 O O . GLU A 1 67 ? 0.596 4.677 22.800 1.00 46.38 67 GLU A O 1
ATOM 592 N N . ASN A 1 68 ? -0.825 4.207 21.157 1.00 48.12 68 ASN A N 1
ATOM 593 C CA . ASN A 1 68 ? -1.898 5.005 21.709 1.00 48.12 68 ASN A CA 1
ATOM 594 C C . ASN A 1 68 ? -3.216 4.520 21.127 1.00 48.12 68 ASN A C 1
ATOM 596 O O . ASN A 1 68 ? -3.700 5.053 20.134 1.00 48.12 68 ASN A O 1
ATOM 600 N N . ASN A 1 69 ? -3.717 3.439 21.718 1.00 49.75 69 ASN A N 1
ATOM 601 C CA . ASN A 1 69 ? -5.143 3.173 21.857 1.00 49.75 69 ASN A CA 1
ATOM 602 C C . ASN A 1 69 ? -5.342 2.284 23.093 1.00 49.75 69 ASN A C 1
ATOM 604 O O . ASN A 1 69 ? -5.366 1.056 23.023 1.00 49.75 69 ASN A O 1
ATOM 608 N N . SER A 1 70 ? -5.441 2.942 24.241 1.00 37.09 70 SER A N 1
ATOM 609 C CA . SER A 1 70 ? -6.359 2.583 25.325 1.00 37.09 70 SER A CA 1
ATOM 610 C C . SER A 1 70 ? -6.786 3.895 25.993 1.00 37.09 70 SER A C 1
ATOM 612 O O . SER A 1 70 ? -5.960 4.811 26.064 1.00 37.09 70 SER A O 1
ATOM 614 N N . PRO A 1 71 ? -8.031 4.028 26.476 1.00 49.69 71 PRO A N 1
ATOM 615 C CA . PRO A 1 71 ? -9.046 2.991 26.686 1.00 49.69 71 PRO A CA 1
ATOM 616 C C . PRO A 1 71 ? -10.117 2.901 25.585 1.00 49.69 71 PRO A C 1
ATOM 618 O O . PRO A 1 71 ? -10.243 3.850 24.780 1.00 49.69 71 PRO A O 1
#

Mean predicted aligned error: 9.21 Å

pLDDT: mean 76.04, std 17.56, range [37.09, 92.19]

Foldseek 3Di:
DADPVLVVVLVVVCVVPLPDDLVRLCVSCVVRVHDSVVSVVVSVVVVVCVVVDVPPPPVVPDPDPPPDDDD

Secondary structure (DSSP, 8-state):
---HHHHHHHHHHHHH-SS--HHHHHHHHHHHTS-HHHHHHHHHHHHHHHHH-SS------PPP-------